Protein AF-A0A9D8X1I2-F1 (afdb_monomer_lite)

Foldseek 3Di:
DPPDAAEDEPVCCVVCVVVVVVCQVVVQGWHWYQYPVRDIDIDHDPVVVVVVVVVVPDPPPPPPPPDD

Structure (mmCIF, N/CA/C/O backbone):
data_AF-A0A9D8X1I2-F1
#
_entry.id   AF-A0A9D8X1I2-F1
#
loop_
_atom_site.group_PDB
_atom_site.id
_atom_site.type_symbol
_atom_site.label_atom_id
_atom_site.label_alt_id
_atom_site.label_comp_id
_atom_site.label_asym_id
_atom_site.label_entity_id
_atom_site.label_seq_id
_atom_site.pdbx_PDB_ins_code
_atom_site.Cartn_x
_atom_site.Cartn_y
_atom_site.Cartn_z
_atom_site.occupancy
_atom_site.B_iso_or_equiv
_atom_site.auth_seq_id
_atom_site.auth_comp_id
_atom_site.auth_asym_id
_atom_site.auth_atom_id
_atom_site.pdbx_PDB_model_num
ATOM 1 N N . MET A 1 1 ? 22.384 -3.783 10.844 1.00 37.34 1 MET A N 1
ATOM 2 C CA . MET A 1 1 ? 21.200 -3.944 9.976 1.00 37.34 1 MET A CA 1
ATOM 3 C C . MET A 1 1 ? 20.018 -3.348 10.717 1.00 37.34 1 MET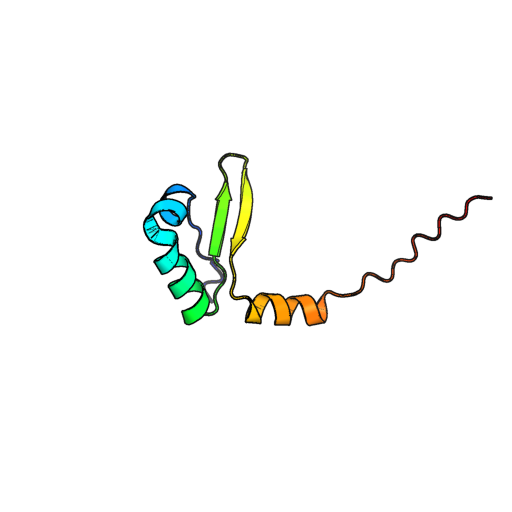 A C 1
ATOM 5 O O . MET A 1 1 ? 19.588 -3.926 11.707 1.00 37.34 1 MET A O 1
ATOM 9 N N . ASN A 1 2 ? 19.575 -2.149 10.333 1.00 38.31 2 ASN A N 1
ATOM 10 C CA . ASN A 1 2 ? 18.371 -1.553 10.910 1.00 38.31 2 ASN A CA 1
ATOM 11 C C . ASN A 1 2 ? 17.166 -2.265 10.292 1.00 38.31 2 ASN A C 1
ATOM 13 O O . ASN A 1 2 ? 16.690 -1.885 9.233 1.00 38.31 2 ASN A O 1
ATOM 17 N N . ASN A 1 3 ? 16.714 -3.333 10.946 1.00 50.72 3 ASN A N 1
ATOM 18 C CA . ASN A 1 3 ? 15.591 -4.180 10.534 1.00 50.72 3 ASN A CA 1
ATOM 19 C C . ASN A 1 3 ? 14.221 -3.513 10.803 1.00 50.72 3 ASN A C 1
ATOM 21 O O . ASN A 1 3 ? 13.250 -4.175 11.167 1.00 50.72 3 ASN A O 1
ATOM 25 N N . GLY A 1 4 ? 14.162 -2.182 10.723 1.00 62.66 4 GLY A N 1
ATOM 26 C CA . GLY A 1 4 ? 12.988 -1.396 11.078 1.00 62.66 4 GLY A CA 1
ATOM 27 C C . GLY A 1 4 ? 12.100 -1.197 9.864 1.00 62.66 4 GLY A C 1
ATOM 28 O O . GLY A 1 4 ? 12.348 -0.288 9.081 1.00 62.66 4 GLY A O 1
ATOM 29 N N . ILE A 1 5 ? 11.064 -2.026 9.721 1.00 75.31 5 ILE A N 1
ATOM 30 C CA . ILE A 1 5 ? 9.980 -1.760 8.768 1.00 75.31 5 ILE A CA 1
ATOM 31 C C . ILE A 1 5 ? 9.440 -0.358 9.065 1.00 75.31 5 ILE A C 1
ATOM 33 O O . ILE A 1 5 ? 9.053 -0.067 10.200 1.00 75.31 5 ILE A O 1
ATOM 37 N N . LYS A 1 6 ? 9.434 0.512 8.054 1.00 84.25 6 LYS A N 1
ATOM 38 C CA . LYS A 1 6 ? 8.973 1.896 8.188 1.00 84.25 6 LYS A CA 1
ATOM 39 C C . LYS A 1 6 ? 7.500 1.903 8.600 1.00 84.25 6 LYS A C 1
ATOM 41 O O . LYS A 1 6 ? 6.641 1.442 7.850 1.00 84.25 6 LYS A O 1
ATOM 46 N N . GLU A 1 7 ? 7.206 2.418 9.792 1.00 87.12 7 GLU A N 1
ATOM 47 C CA . GLU A 1 7 ? 5.832 2.581 10.272 1.00 87.12 7 GLU A CA 1
ATOM 48 C C . GLU A 1 7 ? 5.236 3.908 9.786 1.00 87.12 7 GLU A C 1
ATOM 50 O O . GLU A 1 7 ? 5.834 4.976 9.926 1.00 87.12 7 GLU A O 1
ATOM 55 N N . ILE A 1 8 ? 4.028 3.840 9.230 1.00 87.25 8 ILE A N 1
ATOM 56 C CA . ILE A 1 8 ? 3.236 4.985 8.782 1.00 87.25 8 ILE A CA 1
ATOM 57 C C . ILE A 1 8 ? 1.854 4.965 9.443 1.00 87.25 8 ILE A C 1
ATOM 59 O O . ILE A 1 8 ? 1.350 3.923 9.868 1.00 87.25 8 ILE A O 1
ATOM 63 N N . ASN A 1 9 ? 1.217 6.132 9.531 1.00 86.06 9 ASN A N 1
ATOM 64 C CA . ASN A 1 9 ? -0.149 6.264 10.036 1.00 86.06 9 ASN A CA 1
ATOM 65 C C . ASN A 1 9 ? -1.145 6.499 8.887 1.00 86.06 9 ASN A C 1
ATOM 67 O O . ASN A 1 9 ? -0.775 6.903 7.784 1.00 86.06 9 ASN A O 1
ATOM 71 N N . PHE A 1 10 ? -2.430 6.264 9.159 1.00 86.38 10 PHE A N 1
ATOM 72 C CA . PHE A 1 10 ? -3.484 6.356 8.143 1.00 86.38 10 PHE A CA 1
ATOM 73 C C . PHE A 1 10 ? -3.629 7.759 7.544 1.00 86.38 10 PHE A C 1
ATOM 75 O O . PHE A 1 10 ? -3.946 7.890 6.367 1.00 86.38 10 PHE A O 1
ATOM 82 N N . THR A 1 11 ? -3.387 8.809 8.329 1.00 87.12 11 THR A N 1
ATOM 83 C CA . THR A 1 11 ? -3.483 10.192 7.848 1.00 87.12 11 THR A CA 1
ATOM 84 C C . THR A 1 11 ? -2.398 10.488 6.816 1.00 87.12 11 THR A C 1
ATOM 86 O O . THR A 1 11 ? -2.703 11.041 5.765 1.00 87.12 11 THR A O 1
ATOM 89 N N . SER A 1 12 ? -1.159 10.064 7.077 1.00 85.50 12 SER A N 1
ATOM 90 C CA . SER A 1 12 ? -0.045 10.191 6.133 1.00 85.50 12 SER A CA 1
ATOM 91 C C . SER A 1 12 ? -0.297 9.389 4.859 1.00 85.50 12 SER A C 1
ATOM 93 O O . SER A 1 12 ? -0.134 9.919 3.768 1.00 85.50 12 SER A O 1
ATO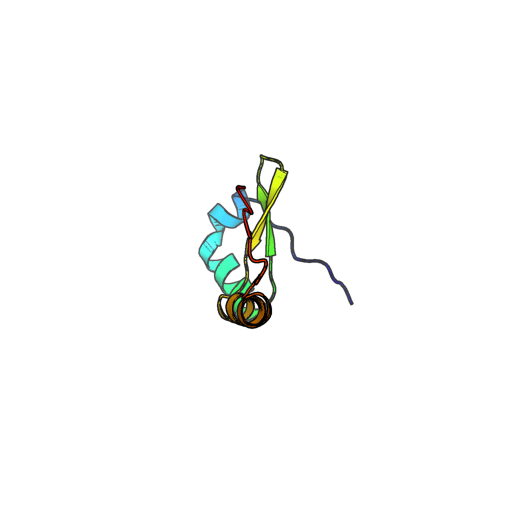M 95 N N . LEU A 1 13 ? -0.786 8.149 4.979 1.00 87.00 13 LEU A N 1
ATOM 96 C CA . LEU A 1 13 ? -1.140 7.348 3.803 1.00 87.00 13 LEU A CA 1
ATOM 97 C C . LEU A 1 13 ? -2.254 8.001 2.975 1.00 87.00 13 LEU A C 1
ATOM 99 O O . LEU A 1 13 ? -2.198 7.992 1.753 1.00 87.00 13 LEU A O 1
ATOM 103 N N . LYS A 1 14 ? -3.273 8.562 3.633 1.00 87.88 14 LYS A N 1
ATOM 104 C CA . LYS A 1 14 ? -4.403 9.198 2.951 1.00 87.88 14 LYS A CA 1
ATOM 105 C C . LYS A 1 14 ? -3.987 10.462 2.197 1.00 87.88 14 LYS A C 1
ATOM 107 O O . LYS A 1 14 ? -4.518 10.715 1.122 1.00 87.88 14 LYS A O 1
ATOM 112 N N . ASN A 1 15 ? -3.102 11.264 2.782 1.00 92.25 15 ASN A N 1
ATOM 113 C CA . ASN A 1 15 ? -2.700 12.545 2.204 1.00 92.25 15 ASN A CA 1
ATOM 114 C C . ASN A 1 15 ? -1.636 12.388 1.111 1.00 92.25 15 ASN A C 1
ATOM 116 O O . ASN A 1 15 ? -1.639 13.166 0.166 1.00 92.25 15 ASN A O 1
ATOM 120 N N . ASP A 1 16 ? -0.770 11.377 1.224 1.00 91.88 16 ASP A N 1
ATOM 121 C CA . ASP A 1 16 ? 0.407 11.199 0.368 1.00 91.88 16 ASP A CA 1
ATOM 122 C C . ASP A 1 16 ? 0.425 9.818 -0.317 1.00 91.88 16 ASP A C 1
ATOM 124 O O . ASP A 1 16 ? 1.486 9.219 -0.488 1.00 91.88 16 ASP A O 1
ATOM 128 N N . PHE A 1 17 ? -0.746 9.282 -0.686 1.00 88.25 17 PHE A N 1
ATOM 129 C CA . PHE A 1 17 ? -0.897 7.906 -1.184 1.00 88.25 17 PHE A CA 1
ATOM 130 C C . PHE A 1 17 ? 0.068 7.570 -2.329 1.00 88.25 17 PHE A C 1
ATOM 132 O O . PHE A 1 17 ? 0.845 6.623 -2.217 1.00 88.25 17 PHE A O 1
ATOM 139 N N . ASP A 1 18 ? 0.080 8.386 -3.387 1.00 91.31 18 ASP A N 1
ATOM 140 C CA . ASP A 1 18 ? 0.922 8.153 -4.568 1.00 91.31 18 ASP A CA 1
ATOM 141 C C . ASP A 1 18 ? 2.411 8.178 -4.223 1.00 91.31 18 ASP A C 1
ATOM 143 O O . ASP A 1 18 ? 3.194 7.375 -4.729 1.00 91.31 18 ASP A O 1
ATOM 147 N N . LYS A 1 19 ? 2.804 9.065 -3.304 1.00 89.38 19 LYS A N 1
ATOM 148 C CA . LYS A 1 19 ? 4.182 9.162 -2.830 1.00 89.38 19 LYS A CA 1
ATOM 149 C C . LYS A 1 19 ? 4.578 7.919 -2.040 1.00 89.38 19 LYS A C 1
ATOM 151 O O . LYS A 1 19 ? 5.661 7.391 -2.258 1.00 89.38 19 LYS A O 1
ATOM 156 N N . VAL A 1 20 ? 3.712 7.438 -1.146 1.00 87.88 20 VAL A N 1
ATOM 157 C CA . VAL A 1 20 ? 3.966 6.211 -0.376 1.00 87.88 20 VAL A CA 1
ATOM 158 C C . VAL A 1 20 ? 4.073 5.005 -1.310 1.00 87.88 20 VAL A C 1
ATOM 160 O O . VAL A 1 20 ? 4.982 4.198 -1.144 1.00 87.88 20 VAL A O 1
ATOM 163 N N . CYS A 1 21 ? 3.198 4.892 -2.311 1.00 86.81 21 CYS A N 1
ATOM 164 C CA . CYS A 1 21 ? 3.279 3.831 -3.315 1.00 86.81 21 CYS A CA 1
ATOM 165 C C . CYS A 1 21 ? 4.562 3.918 -4.154 1.00 86.81 21 CYS A C 1
ATOM 167 O O . CYS A 1 21 ? 5.199 2.890 -4.381 1.00 86.81 21 CYS A O 1
ATOM 169 N N . GLY A 1 22 ? 4.962 5.124 -4.569 1.00 87.62 22 GLY A N 1
ATOM 170 C CA . GLY A 1 22 ? 6.234 5.357 -5.255 1.00 87.62 22 GLY A CA 1
ATOM 171 C C . GLY A 1 22 ? 7.424 4.930 -4.399 1.00 87.62 22 GLY A C 1
ATOM 172 O O . GLY A 1 22 ? 8.225 4.111 -4.830 1.00 87.62 22 GLY A O 1
ATOM 173 N N . GLU A 1 23 ? 7.482 5.381 -3.144 1.00 87.38 23 GLU A N 1
ATOM 174 C CA . GLU A 1 23 ? 8.541 4.999 -2.206 1.00 87.38 23 GLU A CA 1
ATOM 175 C C . GLU A 1 23 ? 8.611 3.482 -1.994 1.00 87.38 23 GLU A C 1
ATOM 177 O O . GLU A 1 23 ? 9.701 2.920 -2.026 1.00 87.38 23 GLU A O 1
ATOM 182 N N . VAL A 1 24 ? 7.473 2.811 -1.790 1.00 87.50 24 VAL A N 1
ATOM 183 C CA . VAL A 1 24 ? 7.409 1.351 -1.614 1.00 87.50 24 VAL A CA 1
ATOM 184 C C . VAL A 1 24 ? 7.952 0.631 -2.849 1.00 87.50 24 VAL A C 1
ATOM 186 O O . VAL A 1 24 ? 8.796 -0.255 -2.713 1.00 87.50 24 VAL A O 1
ATOM 189 N N . ASN A 1 25 ? 7.521 1.028 -4.048 1.00 85.69 25 ASN A N 1
ATOM 190 C CA . ASN A 1 25 ? 7.961 0.406 -5.297 1.00 85.69 25 ASN A CA 1
ATOM 191 C C . ASN A 1 25 ? 9.444 0.673 -5.598 1.00 85.69 25 ASN A C 1
ATOM 193 O O . ASN A 1 25 ? 10.161 -0.261 -5.957 1.00 85.69 25 ASN A O 1
ATOM 197 N N . ASP A 1 26 ? 9.915 1.906 -5.403 1.00 85.56 26 ASP A N 1
ATOM 198 C CA . ASP A 1 26 ? 11.292 2.310 -5.712 1.00 85.56 26 ASP A CA 1
ATOM 199 C C . ASP A 1 26 ? 12.301 1.723 -4.717 1.00 85.56 26 ASP A C 1
ATOM 201 O O . ASP A 1 26 ? 13.366 1.239 -5.105 1.00 85.56 26 ASP A O 1
ATOM 205 N N . SER A 1 27 ? 11.970 1.742 -3.421 1.00 80.69 27 SER A N 1
ATOM 206 C CA . SER A 1 27 ? 12.837 1.189 -2.370 1.00 80.69 27 SER A CA 1
ATOM 207 C C . SER A 1 27 ? 12.824 -0.336 -2.327 1.00 80.69 27 SER A C 1
ATOM 209 O O . SER A 1 27 ? 13.738 -0.938 -1.767 1.00 80.69 27 SER A O 1
ATOM 211 N N . ARG A 1 28 ? 11.793 -0.968 -2.904 1.00 79.00 28 ARG A N 1
ATOM 212 C CA . ARG A 1 28 ? 11.482 -2.394 -2.738 1.00 79.00 28 ARG A CA 1
ATOM 213 C C . ARG A 1 28 ? 11.319 -2.824 -1.276 1.00 79.00 28 ARG A C 1
ATOM 215 O O . ARG A 1 28 ? 11.425 -4.012 -0.962 1.00 79.00 28 ARG A O 1
ATOM 222 N N . GLU A 1 29 ? 11.038 -1.882 -0.381 1.00 82.69 29 GLU A N 1
ATOM 223 C CA . GLU A 1 29 ? 10.832 -2.134 1.042 1.00 82.69 29 GLU A CA 1
ATOM 224 C C . GLU A 1 29 ? 9.345 -2.081 1.401 1.00 82.69 29 GLU A C 1
ATOM 226 O O . GLU A 1 29 ? 8.554 -1.327 0.83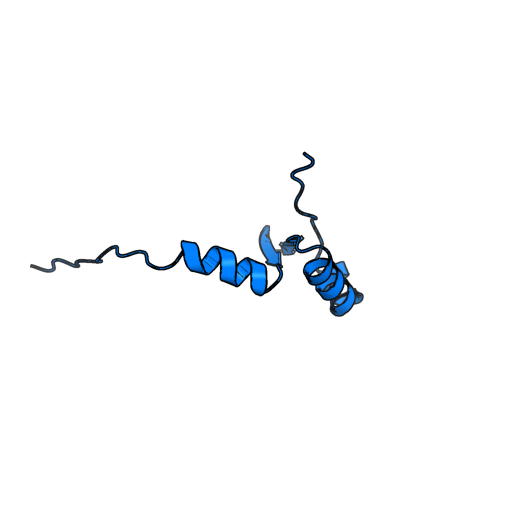4 1.00 82.69 29 GLU A O 1
ATOM 231 N N . ALA A 1 30 ? 8.950 -2.902 2.375 1.00 85.75 30 ALA A N 1
ATOM 232 C CA . ALA A 1 30 ? 7.597 -2.878 2.908 1.00 85.75 30 ALA A CA 1
ATOM 233 C C . ALA A 1 30 ? 7.438 -1.757 3.944 1.00 85.75 30 ALA A C 1
ATOM 235 O O . ALA A 1 30 ? 8.351 -1.467 4.719 1.00 85.75 30 ALA A O 1
ATOM 236 N N . VAL A 1 31 ? 6.236 -1.192 4.021 1.00 88.62 31 VAL A N 1
ATOM 237 C CA . VAL A 1 31 ? 5.835 -0.248 5.071 1.00 88.62 31 VAL A CA 1
ATOM 238 C C . VAL A 1 31 ? 4.721 -0.851 5.919 1.00 88.62 31 VAL A C 1
ATOM 240 O O . VAL A 1 31 ? 3.861 -1.581 5.423 1.00 88.62 31 VAL A O 1
ATOM 243 N N . ALA A 1 32 ? 4.725 -0.550 7.214 1.00 89.56 32 ALA A N 1
ATOM 244 C CA . ALA A 1 32 ? 3.719 -1.009 8.162 1.00 89.56 32 ALA A CA 1
ATOM 245 C C . ALA A 1 32 ? 2.745 0.122 8.502 1.00 89.56 32 ALA A C 1
ATOM 247 O O . ALA A 1 32 ? 3.141 1.199 8.935 1.00 89.56 32 ALA A O 1
ATOM 248 N N . LEU A 1 33 ? 1.453 -0.139 8.360 1.00 88.81 33 LEU A N 1
ATOM 249 C CA . LEU A 1 33 ? 0.363 0.752 8.723 1.00 88.81 33 LEU A CA 1
ATOM 250 C C . LEU A 1 33 ? -0.370 0.186 9.939 1.00 88.81 33 LEU A C 1
ATOM 252 O O . LEU A 1 33 ? -0.990 -0.874 9.855 1.00 88.81 33 LEU A O 1
ATOM 256 N N . THR A 1 34 ? -0.369 0.917 11.052 1.00 84.38 34 THR A N 1
ATOM 257 C CA . THR A 1 34 ? -1.207 0.568 12.210 1.00 84.38 34 THR A CA 1
ATOM 258 C C . THR A 1 34 ? -2.526 1.333 12.136 1.00 84.38 34 THR A C 1
ATOM 260 O O . THR A 1 34 ? -2.563 2.564 12.193 1.00 84.38 34 THR A O 1
ATOM 263 N N . LEU A 1 35 ? -3.632 0.605 11.992 1.00 82.25 35 LEU A N 1
ATOM 264 C CA . LEU A 1 35 ? -4.980 1.166 12.003 1.00 82.25 35 LEU A CA 1
ATOM 265 C C . LEU A 1 35 ? -5.402 1.531 13.432 1.00 82.25 35 LEU A C 1
ATOM 267 O O . LEU A 1 35 ? -4.927 0.950 14.405 1.00 82.25 35 LEU A O 1
ATOM 271 N N . LYS A 1 36 ? -6.386 2.430 13.567 1.00 80.56 36 LYS A N 1
ATOM 272 C CA . LYS A 1 36 ? -6.962 2.809 14.876 1.00 80.56 36 LYS A CA 1
ATOM 273 C C . LYS A 1 36 ? -7.503 1.616 15.676 1.00 80.56 36 LYS A C 1
ATOM 275 O O . LYS A 1 36 ? -7.582 1.685 16.893 1.00 80.56 36 LYS A O 1
ATOM 280 N N . SER A 1 37 ? -7.865 0.531 14.993 1.00 82.94 37 SER A N 1
ATOM 281 C CA . SER A 1 37 ? -8.315 -0.728 15.593 1.00 82.94 37 SER A CA 1
ATOM 282 C C . SER A 1 37 ? -7.183 -1.582 16.183 1.00 82.94 37 SER A C 1
ATOM 284 O O . SER A 1 37 ? -7.449 -2.687 16.644 1.00 82.94 37 SER A O 1
ATOM 286 N N . GLY A 1 38 ? -5.926 -1.130 16.119 1.00 79.25 38 GLY A N 1
ATOM 287 C CA . GLY A 1 38 ? -4.743 -1.901 16.516 1.00 79.25 38 GLY A CA 1
ATOM 288 C C . GLY A 1 38 ? -4.294 -2.932 15.475 1.00 79.25 38 GLY A C 1
ATOM 289 O O . GLY A 1 38 ? -3.252 -3.562 15.637 1.00 79.25 38 GLY A O 1
ATOM 290 N N . ARG A 1 39 ? -5.047 -3.099 14.379 1.00 84.50 39 ARG A N 1
ATOM 291 C CA . ARG A 1 39 ? -4.663 -3.979 13.268 1.00 84.50 39 ARG A CA 1
ATOM 292 C C . ARG A 1 39 ? -3.469 -3.389 12.521 1.00 84.50 39 ARG A C 1
ATOM 294 O O . ARG A 1 39 ? -3.511 -2.221 12.136 1.00 84.50 39 ARG A O 1
ATOM 301 N N . LYS A 1 40 ? -2.449 -4.212 12.272 1.00 85.06 40 LYS A N 1
ATOM 302 C CA . LYS A 1 40 ? -1.308 -3.865 11.419 1.00 85.06 40 LYS A CA 1
ATOM 303 C C . LYS A 1 40 ? -1.524 -4.394 10.004 1.00 85.06 40 LYS A C 1
ATOM 305 O O . LYS A 1 40 ? -1.905 -5.548 9.826 1.00 85.06 40 LYS A O 1
ATOM 310 N N . VAL A 1 41 ? -1.286 -3.542 9.017 1.00 87.12 41 VAL A N 1
ATOM 311 C CA . VAL A 1 41 ? -1.336 -3.853 7.586 1.00 87.12 41 VAL A CA 1
ATOM 312 C C . VAL A 1 41 ? 0.041 -3.572 7.007 1.00 87.12 41 VAL A C 1
ATOM 314 O O . VAL A 1 41 ? 0.626 -2.540 7.311 1.00 87.12 41 VAL A O 1
ATOM 317 N N . PHE A 1 42 ? 0.557 -4.473 6.179 1.00 87.75 42 PHE A N 1
ATOM 318 C CA . PHE A 1 42 ? 1.819 -4.267 5.476 1.00 87.75 42 PHE A CA 1
ATOM 319 C C . PHE A 1 42 ? 1.528 -3.948 4.016 1.00 87.75 42 PHE A C 1
ATOM 321 O O . PHE A 1 42 ? 0.745 -4.648 3.376 1.00 87.75 42 PHE A O 1
ATOM 328 N N . ILE A 1 43 ? 2.142 -2.886 3.509 1.00 88.31 43 ILE A N 1
ATOM 329 C CA . ILE A 1 43 ? 2.072 -2.484 2.106 1.00 88.31 43 ILE A CA 1
ATOM 330 C C . ILE A 1 43 ? 3.452 -2.756 1.519 1.00 88.31 43 ILE A C 1
ATOM 332 O O . ILE A 1 43 ? 4.459 -2.348 2.095 1.00 88.31 43 ILE A O 1
ATOM 336 N N . MET A 1 44 ? 3.502 -3.483 0.411 1.00 90.12 44 MET A N 1
ATOM 337 C CA . MET A 1 44 ? 4.738 -3.897 -0.248 1.00 90.12 44 MET A CA 1
ATOM 338 C C . MET A 1 44 ? 4.548 -3.877 -1.767 1.00 90.12 44 MET A C 1
ATOM 340 O O . MET A 1 44 ? 3.397 -3.898 -2.215 1.00 90.12 44 MET A O 1
ATOM 344 N N . PRO A 1 45 ? 5.637 -3.870 -2.554 1.00 88.62 45 PRO A N 1
ATOM 345 C CA . PRO A 1 45 ? 5.539 -4.014 -4.000 1.00 88.62 45 PRO A CA 1
ATOM 346 C C . PRO A 1 45 ? 4.903 -5.351 -4.368 1.00 88.62 45 PRO A C 1
ATOM 348 O O . PRO A 1 45 ? 5.164 -6.367 -3.719 1.00 88.62 45 PRO A O 1
ATOM 351 N N . GLU A 1 46 ? 4.134 -5.362 -5.452 1.00 85.06 46 GLU A N 1
ATOM 352 C CA . GLU A 1 46 ? 3.524 -6.581 -5.989 1.00 85.06 46 GLU A CA 1
ATOM 353 C C . GLU A 1 46 ? 4.582 -7.645 -6.306 1.00 85.06 46 GLU A C 1
ATOM 355 O O . GLU A 1 46 ? 4.439 -8.784 -5.884 1.00 85.06 46 GLU A O 1
ATOM 360 N N . GLU A 1 47 ? 5.712 -7.259 -6.911 1.00 85.06 47 GLU A N 1
ATOM 361 C CA . GLU A 1 47 ? 6.835 -8.168 -7.193 1.00 85.06 47 GLU A CA 1
ATOM 362 C C . GLU A 1 47 ? 7.335 -8.882 -5.921 1.00 85.06 47 GLU A C 1
ATOM 364 O O . GLU A 1 47 ? 7.605 -10.085 -5.934 1.00 85.06 47 GLU A O 1
ATOM 369 N N . ASN A 1 48 ? 7.422 -8.168 -4.793 1.00 84.19 48 ASN A N 1
ATOM 370 C CA . ASN A 1 48 ? 7.821 -8.764 -3.518 1.00 84.19 48 ASN A CA 1
ATOM 371 C C . ASN A 1 48 ? 6.736 -9.695 -2.970 1.00 84.19 48 ASN A C 1
ATOM 373 O O . ASN A 1 48 ? 7.061 -10.766 -2.454 1.00 84.19 48 ASN A O 1
ATOM 377 N N . TYR A 1 49 ? 5.465 -9.307 -3.080 1.00 83.94 49 TYR A N 1
ATOM 378 C CA . TYR A 1 49 ? 4.347 -10.157 -2.679 1.00 83.94 49 TYR A CA 1
ATOM 379 C C . TYR A 1 49 ? 4.305 -11.452 -3.500 1.00 83.94 49 TYR A C 1
ATOM 381 O O . TYR A 1 49 ? 4.178 -12.537 -2.933 1.00 83.94 49 TYR A O 1
ATOM 389 N N . ASP A 1 50 ? 4.492 -11.361 -4.813 1.00 81.50 50 ASP A N 1
ATOM 390 C CA . ASP A 1 50 ? 4.567 -12.496 -5.729 1.00 81.50 50 ASP A CA 1
ATOM 391 C C . ASP A 1 50 ? 5.757 -13.398 -5.415 1.00 81.50 50 ASP A C 1
ATOM 393 O O . ASP A 1 50 ? 5.626 -14.622 -5.369 1.00 81.50 50 ASP A O 1
ATOM 397 N N . ASN A 1 51 ? 6.919 -12.812 -5.130 1.00 81.00 51 ASN A N 1
ATOM 398 C CA . ASN A 1 51 ? 8.095 -13.573 -4.729 1.00 81.00 51 ASN A CA 1
ATOM 399 C C . ASN A 1 51 ? 7.866 -14.329 -3.416 1.00 81.00 51 ASN A C 1
ATOM 401 O O . ASN A 1 51 ? 8.257 -15.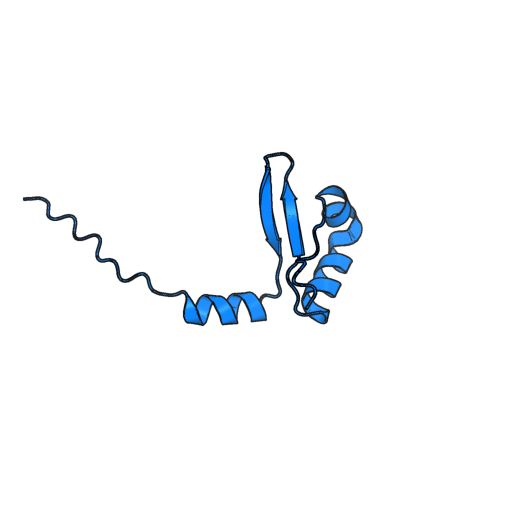487 -3.325 1.00 81.00 51 ASN A O 1
ATOM 405 N N . ILE A 1 52 ? 7.205 -13.726 -2.423 1.00 76.25 52 ILE A N 1
ATOM 406 C CA . ILE A 1 52 ? 6.865 -14.408 -1.164 1.00 76.25 52 ILE A CA 1
ATOM 407 C C . ILE A 1 52 ? 5.789 -15.475 -1.399 1.00 76.25 52 ILE A C 1
ATOM 409 O O . ILE A 1 52 ? 5.926 -16.602 -0.926 1.00 76.25 52 ILE A O 1
ATOM 413 N N . SER A 1 53 ? 4.726 -15.152 -2.135 1.00 63.31 53 SER A N 1
ATOM 414 C CA . SER A 1 53 ? 3.597 -16.060 -2.363 1.00 63.31 53 SER A CA 1
ATOM 415 C C . SER A 1 53 ? 3.998 -17.312 -3.148 1.00 63.31 53 SER A C 1
ATOM 417 O O . SER A 1 53 ? 3.490 -18.396 -2.852 1.00 63.31 53 SER A O 1
ATOM 419 N N . ARG A 1 54 ? 4.993 -17.205 -4.043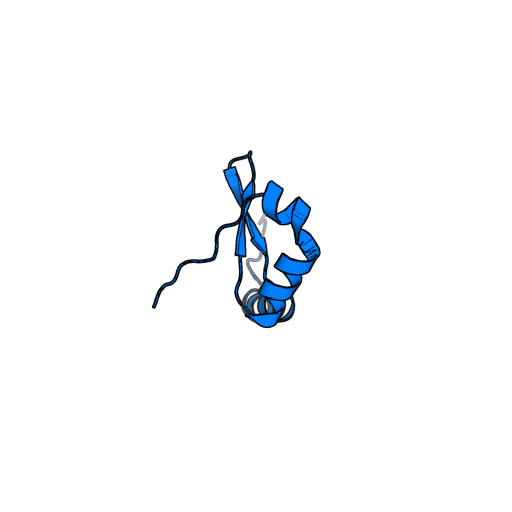 1.00 57.72 54 ARG A N 1
ATOM 420 C CA . ARG A 1 54 ? 5.634 -18.350 -4.715 1.00 57.72 54 ARG A CA 1
ATOM 421 C C . ARG A 1 54 ? 6.241 -19.369 -3.748 1.00 57.72 54 ARG A C 1
ATOM 423 O O . ARG A 1 54 ? 6.311 -20.542 -4.099 1.00 57.72 54 ARG A O 1
ATOM 430 N N . PHE A 1 55 ? 6.642 -18.959 -2.545 1.00 56.25 55 PHE A N 1
ATOM 431 C CA . PHE A 1 55 ? 7.114 -19.871 -1.495 1.00 56.25 55 PHE A CA 1
ATOM 432 C C . PHE A 1 55 ? 6.013 -20.276 -0.498 1.00 56.25 55 PHE A C 1
ATOM 434 O O . PHE A 1 55 ? 6.223 -21.200 0.285 1.00 56.25 55 PHE A O 1
ATOM 441 N N . VAL A 1 56 ? 4.853 -19.606 -0.504 1.00 54.62 56 VAL A N 1
ATOM 442 C CA . VAL A 1 56 ? 3.800 -19.747 0.525 1.00 54.62 56 VAL A CA 1
ATOM 443 C C . VAL A 1 56 ? 2.548 -20.514 0.038 1.00 54.62 56 VAL A C 1
ATOM 445 O O . VAL A 1 56 ? 1.697 -20.870 0.850 1.00 54.62 56 VAL A O 1
ATOM 448 N N . MET A 1 57 ? 2.428 -20.886 -1.241 1.00 51.72 57 MET A N 1
ATOM 449 C CA . MET A 1 57 ? 1.392 -21.832 -1.714 1.00 51.72 57 MET A CA 1
ATOM 450 C C . MET A 1 57 ? 1.988 -23.251 -1.807 1.00 51.72 57 MET A C 1
ATOM 452 O O . MET A 1 57 ? 2.963 -23.447 -2.517 1.00 51.72 57 MET A O 1
ATOM 456 N N . VAL A 1 58 ? 1.520 -24.308 -1.132 1.00 48.84 58 VAL A N 1
ATOM 457 C CA . VAL A 1 58 ? 0.160 -24.728 -0.757 1.00 48.84 58 VAL A CA 1
ATOM 458 C C . VAL A 1 58 ? 0.213 -25.331 0.653 1.00 48.84 58 VAL A C 1
ATOM 460 O O . VAL A 1 58 ? 0.992 -26.254 0.890 1.00 48.84 58 VAL A O 1
ATOM 463 N N . ASN A 1 59 ? -0.639 -24.895 1.589 1.00 49.53 59 ASN A N 1
ATOM 464 C CA . ASN A 1 59 ? -0.909 -25.714 2.773 1.00 49.53 59 ASN A CA 1
ATOM 465 C C . ASN A 1 59 ? -1.715 -26.934 2.312 1.00 49.53 59 ASN A C 1
ATOM 467 O O . ASN A 1 59 ? -2.944 -26.924 2.329 1.00 49.53 59 ASN A O 1
ATOM 471 N N . ALA A 1 60 ? -1.023 -27.981 1.867 1.00 54.50 60 ALA A N 1
ATOM 472 C CA . ALA A 1 60 ? -1.588 -29.309 1.698 1.00 54.50 60 ALA A CA 1
ATOM 473 C C . ALA A 1 60 ? -1.807 -29.934 3.085 1.00 54.50 60 ALA A C 1
ATOM 475 O O . ALA A 1 60 ? -1.289 -31.001 3.387 1.00 54.50 60 ALA A O 1
ATOM 476 N N . SER A 1 61 ? -2.544 -29.254 3.964 1.00 53.88 61 SER A N 1
ATOM 477 C CA . SER A 1 61 ? -3.225 -29.956 5.039 1.00 53.88 61 SER A CA 1
ATOM 478 C C . SER A 1 61 ? -4.498 -30.497 4.409 1.00 53.88 61 SER A C 1
ATOM 480 O O . SER A 1 61 ? -5.407 -29.705 4.137 1.00 53.88 61 SER A O 1
ATOM 482 N N . PRO A 1 62 ? -4.600 -31.805 4.118 1.00 53.00 62 PRO A N 1
ATOM 483 C CA . PRO A 1 62 ? -5.909 -32.360 3.880 1.00 53.00 62 PRO A CA 1
ATOM 484 C C . PRO A 1 62 ? -6.652 -32.162 5.200 1.00 53.00 62 PRO A C 1
ATOM 486 O O . PRO A 1 62 ? -6.335 -32.789 6.209 1.00 53.00 62 PRO A O 1
ATOM 489 N N . ASN A 1 63 ? -7.632 -31.262 5.219 1.00 55.94 63 ASN A N 1
ATOM 490 C CA . ASN A 1 63 ? -8.711 -31.366 6.187 1.00 55.94 63 ASN A CA 1
ATOM 491 C C . ASN A 1 63 ? -9.469 -32.646 5.820 1.00 55.94 63 ASN A C 1
ATOM 493 O O . ASN A 1 63 ? -10.536 -32.605 5.208 1.00 55.94 63 ASN A O 1
ATOM 497 N N . THR A 1 64 ? -8.889 -33.802 6.141 1.00 53.31 64 THR A N 1
ATOM 498 C CA . THR A 1 64 ? -9.611 -35.061 6.149 1.00 53.31 64 THR A CA 1
ATOM 499 C C . THR A 1 64 ? -10.551 -34.961 7.335 1.00 53.31 64 THR A C 1
ATOM 501 O O . THR A 1 64 ? -10.222 -35.333 8.458 1.00 53.31 64 THR A O 1
ATOM 504 N N . LEU A 1 65 ? -11.729 -34.391 7.095 1.00 58.34 65 LEU A N 1
ATOM 505 C CA . LEU A 1 65 ? -12.871 -34.573 7.968 1.00 58.34 65 LEU A CA 1
ATOM 506 C C . LEU A 1 65 ? -13.253 -36.056 7.845 1.00 58.34 65 LEU A C 1
ATOM 508 O O . LEU A 1 65 ? -14.100 -36.426 7.034 1.00 58.34 65 LEU A O 1
ATOM 512 N N . THR A 1 66 ? -12.589 -36.940 8.593 1.00 53.62 66 THR A N 1
ATOM 513 C CA . THR A 1 66 ? -13.081 -38.307 8.782 1.00 53.62 66 THR A CA 1
ATOM 514 C C . THR A 1 66 ? -14.331 -38.220 9.646 1.00 53.62 66 THR A C 1
ATOM 516 O O . THR A 1 66 ? -14.279 -38.305 10.870 1.00 53.62 66 THR A O 1
ATOM 519 N N . SER A 1 67 ? -15.467 -37.983 8.995 1.00 53.44 67 SER A N 1
ATOM 520 C CA . SER A 1 67 ? -16.775 -38.348 9.524 1.00 53.44 67 SER A CA 1
AT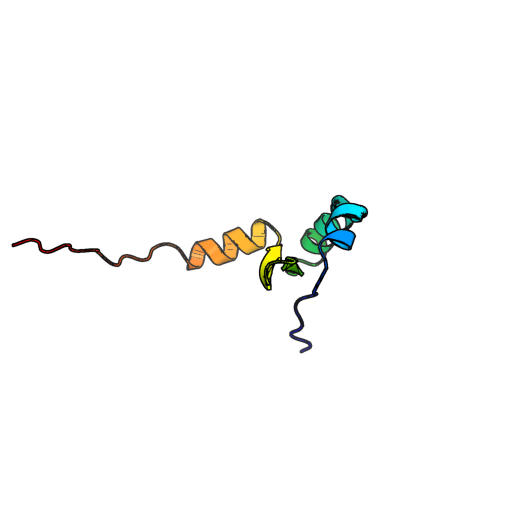OM 521 C C . SER A 1 67 ? -17.043 -39.797 9.135 1.00 53.44 67 SER A C 1
ATOM 523 O O . SER A 1 67 ? -17.501 -40.052 8.022 1.00 53.44 67 SER A O 1
ATOM 525 N N . LYS A 1 68 ? -16.706 -40.718 10.043 1.00 43.53 68 LYS A N 1
ATOM 526 C CA . LYS A 1 68 ? -17.467 -41.913 10.459 1.00 43.53 68 LYS A CA 1
ATOM 527 C C . LYS A 1 68 ? -16.559 -42.943 11.109 1.00 43.53 68 LYS A C 1
ATOM 529 O O . LYS A 1 68 ? -15.511 -43.260 10.510 1.00 43.53 68 LYS A O 1
#

Secondary structure (DSSP, 8-state):
-----EEE-HHHHHHSHHHHHHHHHHH---EEEE-TTS-EEEE--HHHHHHHHHHH------------

Sequence (68 aa):
MNNGIKEINFTSLKNDFDKVCGEVNDSREAVALTLKSGRKVFIMPEENYDNISRFVMVNASPNTLTSK

Radius of gyration: 17.07 Å; chains: 1; bounding box: 39×54×24 Å

pLDDT: mean 75.87, std 15.78, range [37.34, 92.25]